Protein AF-A0A0H1BX70-F1 (afdb_monomer)

InterPro domains:
  IPR011004 Trimeric LpxA-like superfamily [SSF51161] (2-37)
  IPR051960 Eukaryotic Initiation Factor 2B Subunit Gamma [PTHR45989] (1-52)

pLDDT: mean 77.78, std 18.98, range [44.66, 96.06]

Structure (mmCIF, N/CA/C/O backbone):
data_AF-A0A0H1BX70-F1
#
_entry.id   AF-A0A0H1BX70-F1
#
loop_
_atom_site.group_PDB
_atom_site.id
_atom_site.type_symbol
_atom_site.label_atom_id
_atom_site.label_alt_id
_atom_site.label_comp_id
_atom_site.label_asym_id
_atom_site.label_entity_id
_atom_site.label_seq_id
_atom_site.pdbx_PDB_ins_code
_atom_site.Cartn_x
_atom_site.Cartn_y
_atom_site.Cartn_z
_atom_site.occupancy
_atom_site.B_iso_or_equiv
_atom_site.auth_seq_id
_atom_site.auth_comp_id
_atom_site.auth_asym_id
_atom_site.auth_atom_id
_atom_site.pdbx_PDB_model_num
ATOM 1 N N . MET A 1 1 ? -5.399 1.252 -11.720 1.00 62.53 1 MET A N 1
ATOM 2 C CA . MET A 1 1 ? -5.288 -0.025 -10.984 1.00 62.53 1 MET A CA 1
ATOM 3 C C . MET A 1 1 ? -4.687 -1.168 -11.815 1.00 62.53 1 MET A C 1
ATOM 5 O O . MET A 1 1 ? -4.803 -2.314 -11.406 1.00 62.53 1 MET A O 1
ATOM 9 N N . ASP A 1 2 ? -3.995 -0.923 -12.935 1.00 82.00 2 ASP A N 1
ATOM 10 C CA . ASP A 1 2 ? -3.319 -2.026 -13.638 1.00 82.00 2 ASP A CA 1
ATOM 11 C C . ASP A 1 2 ? -2.140 -2.548 -12.814 1.00 82.00 2 ASP A C 1
ATOM 13 O O . ASP A 1 2 ? -1.248 -1.778 -12.456 1.00 82.00 2 ASP A O 1
ATOM 17 N N . GLY A 1 3 ? -2.148 -3.846 -12.502 1.00 84.12 3 GLY A N 1
ATOM 18 C CA . GLY A 1 3 ? -1.074 -4.510 -11.759 1.00 84.12 3 GLY A CA 1
ATOM 19 C C . GLY A 1 3 ? -1.005 -4.172 -10.268 1.00 84.12 3 GLY A C 1
ATOM 20 O O . GLY A 1 3 ? 0.023 -4.439 -9.656 1.00 84.12 3 GLY A O 1
ATOM 21 N N . ALA A 1 4 ? -2.051 -3.574 -9.689 1.00 89.94 4 ALA A N 1
ATOM 22 C CA . ALA A 1 4 ? -2.117 -3.381 -8.244 1.00 89.94 4 ALA A CA 1
ATOM 23 C C . ALA A 1 4 ? -2.324 -4.730 -7.533 1.00 89.94 4 ALA A C 1
ATOM 25 O O . ALA A 1 4 ? -3.182 -5.518 -7.937 1.00 89.94 4 ALA A O 1
ATOM 26 N N . VAL A 1 5 ? -1.550 -4.993 -6.483 1.00 92.56 5 VAL A N 1
ATOM 27 C CA . VAL A 1 5 ? -1.624 -6.216 -5.676 1.00 92.56 5 VAL A CA 1
ATOM 28 C C . VAL A 1 5 ? -2.115 -5.847 -4.286 1.00 92.56 5 VAL A C 1
ATOM 30 O O . VAL A 1 5 ? -1.504 -5.022 -3.616 1.00 92.56 5 VAL A O 1
ATOM 33 N N . VAL A 1 6 ? -3.208 -6.463 -3.849 1.00 92.38 6 VAL A N 1
ATOM 34 C CA . VAL A 1 6 ? -3.727 -6.326 -2.485 1.00 92.38 6 VAL A CA 1
ATOM 35 C C . VAL A 1 6 ? -3.623 -7.689 -1.824 1.00 92.38 6 VAL A C 1
ATOM 37 O O . VAL A 1 6 ? -4.147 -8.664 -2.364 1.00 92.38 6 VAL A O 1
ATOM 40 N N . ASP A 1 7 ? -2.907 -7.756 -0.709 1.00 94.56 7 ASP A N 1
ATOM 41 C CA . ASP A 1 7 ? -2.709 -8.993 0.041 1.00 94.56 7 ASP A CA 1
ATOM 42 C C . ASP A 1 7 ? -3.949 -9.354 0.893 1.00 94.56 7 ASP A C 1
ATOM 44 O O . ASP A 1 7 ? -5.013 -8.731 0.810 1.00 94.56 7 ASP A O 1
ATOM 48 N N . GLU A 1 8 ? -3.862 -10.417 1.687 1.00 93.88 8 GLU A N 1
ATOM 49 C CA . GLU A 1 8 ? -4.991 -10.935 2.452 1.00 93.88 8 GLU A CA 1
ATOM 50 C C . GLU A 1 8 ? -5.431 -10.004 3.597 1.00 93.88 8 GLU A C 1
ATOM 52 O O . GLU A 1 8 ? -4.630 -9.327 4.242 1.00 93.88 8 GLU A O 1
ATOM 57 N N . ARG A 1 9 ? -6.732 -10.044 3.926 1.00 93.25 9 ARG A N 1
ATOM 58 C CA . ARG A 1 9 ? -7.334 -9.371 5.100 1.00 93.25 9 ARG A CA 1
ATOM 59 C C . ARG A 1 9 ? -7.186 -7.842 5.129 1.00 93.25 9 ARG A C 1
ATOM 61 O O . ARG A 1 9 ? -7.365 -7.240 6.185 1.00 93.25 9 ARG A O 1
ATOM 68 N N . CYS A 1 10 ? -6.925 -7.207 3.991 1.00 92.94 10 CYS A N 1
ATOM 69 C CA . CYS A 1 10 ? -6.863 -5.751 3.910 1.00 92.94 10 CYS A CA 1
ATOM 70 C C . CYS A 1 10 ? -8.258 -5.117 3.983 1.00 92.94 10 CYS A C 1
ATOM 72 O O . CYS A 1 10 ? -9.222 -5.615 3.397 1.00 92.94 10 CYS A O 1
ATOM 74 N N . GLN A 1 11 ? -8.359 -3.977 4.661 1.00 94.38 11 GLN A N 1
ATOM 75 C CA . GLN A 1 11 ? -9.565 -3.158 4.736 1.00 94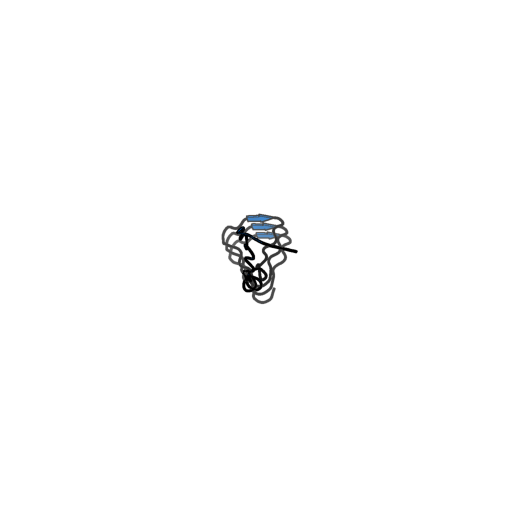.38 11 GLN A CA 1
ATOM 76 C C . GLN A 1 11 ? -9.295 -1.807 4.080 1.00 94.38 11 GLN A C 1
ATOM 78 O O . GLN A 1 11 ? -8.602 -0.965 4.641 1.00 94.38 11 GLN A O 1
ATOM 83 N N . LEU A 1 12 ? -9.857 -1.600 2.890 1.00 92.31 12 LEU A N 1
ATOM 84 C CA . LEU A 1 12 ? -9.684 -0.379 2.105 1.00 92.31 12 LEU A CA 1
ATOM 85 C C . LEU A 1 12 ? -11.025 0.347 2.006 1.00 92.31 12 LEU A C 1
ATOM 87 O O . LEU A 1 12 ? -11.961 -0.160 1.390 1.00 92.31 12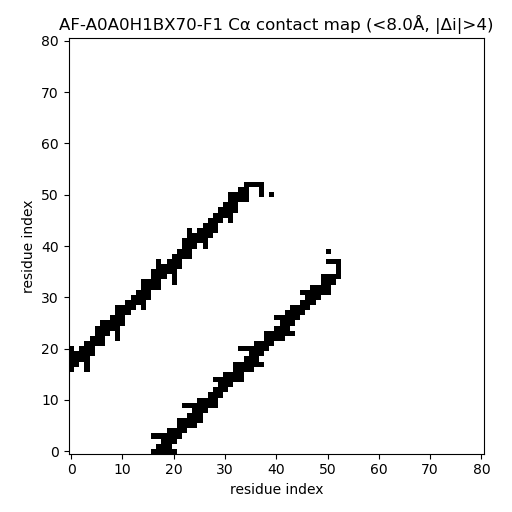 LEU A O 1
ATOM 91 N N . THR A 1 13 ? -11.135 1.533 2.602 1.00 94.44 13 THR A N 1
ATOM 92 C CA . THR A 1 13 ? -12.348 2.364 2.511 1.00 94.44 13 THR A CA 1
ATOM 93 C C . THR A 1 13 ? -12.022 3.677 1.824 1.00 94.44 13 THR A C 1
ATOM 95 O O . THR A 1 13 ? -11.185 4.425 2.314 1.00 94.44 13 THR A O 1
ATOM 98 N N . GLY A 1 14 ? -12.657 3.966 0.685 1.00 92.12 14 GLY A N 1
ATOM 99 C CA . GLY A 1 14 ? -12.481 5.251 -0.007 1.00 92.12 14 GLY A CA 1
ATOM 100 C C . GLY A 1 14 ? -11.047 5.540 -0.472 1.00 92.12 14 GLY A C 1
ATOM 101 O O . GLY A 1 14 ? -10.682 6.701 -0.595 1.00 92.12 14 GLY A O 1
ATOM 102 N N . CYS A 1 15 ? -10.221 4.510 -0.683 1.00 92.56 15 CYS A N 1
ATOM 103 C CA . CYS A 1 15 ? -8.814 4.675 -1.052 1.00 92.56 15 CYS A CA 1
ATOM 104 C C . CYS A 1 15 ? -8.618 4.754 -2.573 1.00 92.56 15 CYS A C 1
ATOM 106 O O . CYS A 1 15 ? -9.297 4.057 -3.332 1.00 92.56 15 CYS A O 1
ATOM 108 N N . ILE A 1 16 ? -7.641 5.546 -3.013 1.00 92.50 16 ILE A N 1
ATOM 109 C CA . ILE A 1 16 ? -7.221 5.644 -4.416 1.00 92.50 16 ILE A CA 1
ATOM 110 C C . ILE A 1 16 ? -5.922 4.862 -4.581 1.00 92.50 16 ILE A C 1
ATOM 112 O O . ILE A 1 16 ? -4.924 5.177 -3.944 1.00 92.50 16 ILE A O 1
ATOM 116 N N . ILE A 1 17 ? -5.939 3.841 -5.439 1.00 91.69 17 ILE A N 1
ATOM 117 C CA . ILE A 1 17 ? -4.816 2.915 -5.614 1.00 91.69 17 ILE A CA 1
ATOM 118 C C . ILE A 1 17 ? -4.226 3.054 -7.023 1.00 91.69 17 ILE A C 1
ATOM 120 O O . ILE A 1 17 ? -4.888 2.768 -8.032 1.00 91.69 17 ILE A O 1
ATOM 124 N N . GLY A 1 18 ? -2.967 3.483 -7.076 1.00 90.38 18 GLY A N 1
ATOM 125 C CA . GLY A 1 18 ? -2.172 3.635 -8.290 1.00 90.38 18 GLY A CA 1
ATOM 126 C C . GLY A 1 18 ? -1.877 2.316 -9.007 1.00 90.38 18 GLY A C 1
ATOM 127 O O . GLY A 1 18 ? -2.135 1.218 -8.510 1.00 90.38 18 GLY A O 1
ATOM 1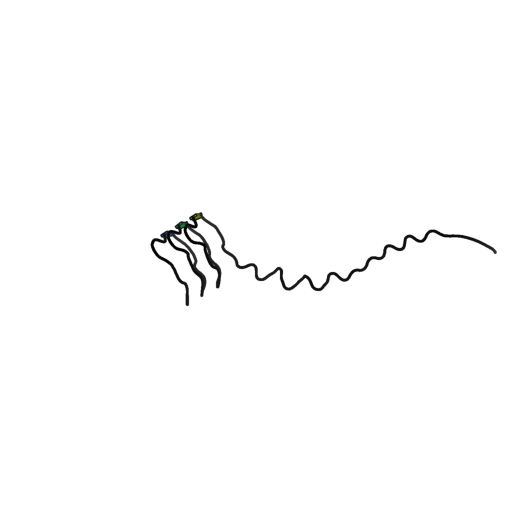28 N N . ARG A 1 19 ? -1.359 2.396 -10.230 1.00 90.69 19 ARG A N 1
ATOM 129 C CA . ARG A 1 19 ? -0.919 1.245 -11.037 1.00 90.69 19 ARG A CA 1
ATOM 130 C C . ARG A 1 19 ? 0.328 0.613 -10.420 1.00 90.69 19 ARG A C 1
ATOM 132 O O . ARG A 1 19 ? 1.180 1.323 -9.906 1.00 90.69 19 ARG A O 1
ATOM 139 N N . ARG A 1 20 ? 0.470 -0.712 -10.516 1.00 88.88 20 ARG A N 1
ATOM 140 C CA . ARG A 1 20 ? 1.634 -1.468 -10.002 1.00 88.88 20 ARG A CA 1
ATOM 141 C C . ARG A 1 20 ? 1.931 -1.233 -8.512 1.00 88.88 20 ARG A C 1
ATOM 143 O O . ARG A 1 20 ? 3.060 -1.423 -8.079 1.00 88.88 20 ARG A O 1
ATOM 150 N N . SER A 1 21 ? 0.940 -0.788 -7.748 1.00 91.31 21 SER A N 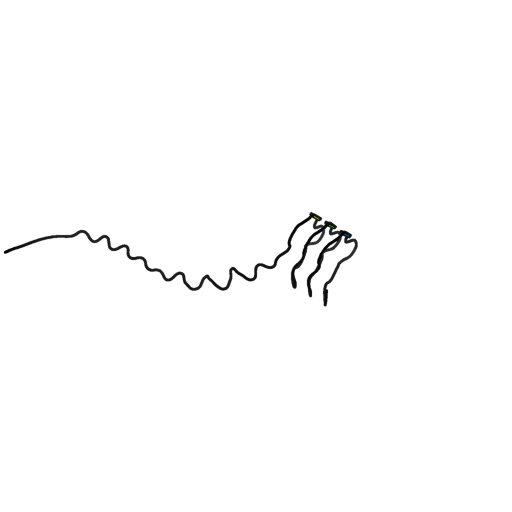1
ATOM 151 C CA . SER A 1 21 ? 1.067 -0.592 -6.306 1.00 91.31 21 SER A CA 1
ATOM 152 C C . SER A 1 21 ? 0.888 -1.919 -5.570 1.00 91.31 21 SER A C 1
ATOM 154 O O . SER A 1 21 ? 0.223 -2.830 -6.069 1.00 91.31 21 SER A O 1
ATOM 156 N N . LYS A 1 22 ? 1.476 -2.054 -4.382 1.00 92.88 22 LYS A N 1
ATOM 157 C CA . LYS A 1 22 ? 1.326 -3.256 -3.552 1.00 92.88 22 LYS A CA 1
ATOM 158 C C . LYS A 1 22 ? 0.869 -2.877 -2.153 1.00 92.88 22 LYS A C 1
ATOM 160 O O . LYS A 1 22 ? 1.517 -2.064 -1.509 1.00 92.88 22 LYS A O 1
ATOM 165 N N . ILE A 1 23 ? -0.226 -3.469 -1.690 1.00 93.56 23 ILE A N 1
ATOM 166 C CA . ILE A 1 23 ? -0.759 -3.292 -0.339 1.00 93.56 23 ILE A CA 1
ATOM 167 C C . ILE A 1 23 ? -0.455 -4.545 0.468 1.00 93.56 23 ILE A C 1
ATOM 169 O O . ILE A 1 23 ? -0.864 -5.633 0.062 1.00 93.56 23 ILE A O 1
ATOM 173 N N . GLY A 1 24 ? 0.269 -4.383 1.574 1.00 94.62 24 GLY A N 1
ATOM 174 C CA . GLY A 1 24 ? 0.609 -5.463 2.492 1.00 94.62 24 GLY A CA 1
ATOM 175 C C . GLY A 1 24 ? -0.604 -6.066 3.200 1.00 94.62 24 GLY A C 1
ATOM 176 O O . GLY A 1 24 ? -1.695 -5.501 3.206 1.00 94.62 24 GLY A O 1
ATOM 177 N N . ARG A 1 25 ? -0.400 -7.251 3.775 1.00 95.69 25 ARG A N 1
ATOM 178 C CA . ARG A 1 25 ? -1.404 -8.045 4.492 1.00 95.69 25 ARG A CA 1
ATOM 179 C C . ARG A 1 25 ? -1.876 -7.346 5.757 1.00 95.69 25 ARG A C 1
ATOM 181 O O . ARG A 1 25 ? -1.104 -6.642 6.396 1.00 95.69 25 ARG A O 1
ATOM 188 N N . GLU A 1 26 ? -3.139 -7.565 6.123 1.00 95.12 26 GLU A N 1
ATOM 189 C CA . GLU A 1 26 ? -3.738 -7.029 7.359 1.00 95.12 26 GLU A CA 1
ATOM 190 C C . GLU A 1 26 ? -3.666 -5.487 7.463 1.00 95.12 26 GLU A C 1
ATOM 192 O O . GLU A 1 26 ? -3.795 -4.927 8.546 1.00 95.12 26 GLU A O 1
ATOM 197 N N . SER A 1 27 ? -3.522 -4.779 6.333 1.00 94.75 27 SER A N 1
ATOM 198 C CA . SER A 1 27 ? -3.522 -3.312 6.302 1.00 94.75 27 SER A CA 1
ATOM 199 C C . SER A 1 27 ? -4.930 -2.717 6.383 1.00 94.75 27 SER A C 1
ATOM 201 O O . SER A 1 27 ? -5.864 -3.190 5.728 1.00 94.75 27 SER A O 1
ATOM 203 N N . VAL A 1 28 ? -5.072 -1.615 7.120 1.00 95.81 28 VAL A N 1
ATOM 204 C CA . VAL A 1 28 ? -6.313 -0.841 7.248 1.00 95.81 28 VAL A CA 1
ATOM 205 C C . VAL A 1 28 ? -6.074 0.569 6.719 1.00 95.81 28 VAL A C 1
ATOM 207 O O . VAL A 1 28 ? -5.465 1.398 7.388 1.00 95.81 28 VAL A O 1
ATOM 210 N N . LEU A 1 29 ? -6.577 0.854 5.516 1.00 94.31 29 LEU A N 1
ATOM 211 C CA . LEU A 1 29 ? -6.455 2.164 4.876 1.00 94.31 29 LEU A CA 1
ATOM 212 C C . LEU A 1 29 ? -7.834 2.818 4.733 1.00 94.31 29 LEU A C 1
ATOM 214 O O . LEU A 1 29 ? -8.792 2.202 4.248 1.00 94.31 29 LEU A O 1
ATOM 218 N N . LYS A 1 30 ? -7.939 4.083 5.143 1.00 96.06 30 LYS A N 1
ATOM 219 C CA . LYS A 1 30 ? -9.167 4.883 5.029 1.00 96.06 30 LYS A CA 1
ATOM 220 C C . LYS A 1 30 ? -8.869 6.215 4.364 1.00 96.06 30 LYS A C 1
ATOM 222 O O . LYS A 1 30 ? -8.063 6.982 4.867 1.00 96.06 30 LYS A O 1
ATOM 227 N N . GLU A 1 31 ? -9.5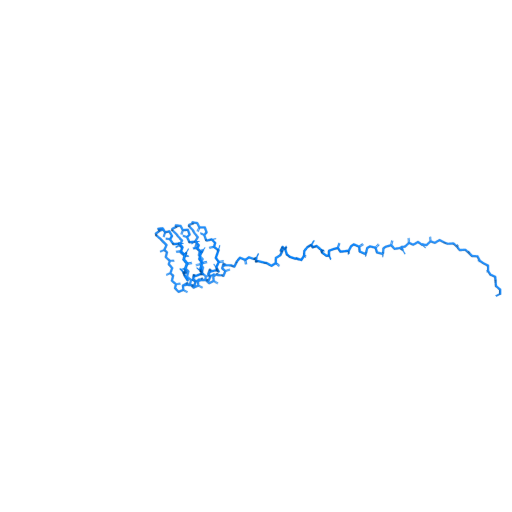33 6.497 3.249 1.00 95.62 31 GLU A N 1
ATOM 228 C CA . GLU A 1 31 ? -9.379 7.759 2.510 1.00 95.62 31 GLU A CA 1
ATOM 229 C C . GLU A 1 31 ? -7.913 8.051 2.126 1.00 95.62 31 GLU A C 1
ATOM 231 O O . GLU A 1 31 ? -7.503 9.203 2.022 1.00 95.62 31 GLU A O 1
ATOM 236 N N . CYS A 1 32 ? -7.106 7.000 1.938 1.00 93.50 32 CYS A N 1
ATOM 237 C CA . CYS A 1 32 ? -5.693 7.118 1.584 1.00 93.50 32 CYS A CA 1
ATOM 238 C C . CYS A 1 32 ? -5.491 7.121 0.064 1.00 93.50 32 CYS A C 1
ATOM 240 O O . CYS A 1 32 ? -6.233 6.479 -0.685 1.00 93.50 32 CYS A O 1
ATOM 242 N N . GLU A 1 33 ? -4.427 7.777 -0.388 1.00 92.88 33 GLU A N 1
ATOM 243 C CA . GLU A 1 33 ? -4.002 7.792 -1.788 1.00 92.88 33 GLU A CA 1
ATOM 244 C C . GLU A 1 33 ? -2.640 7.105 -1.913 1.00 92.88 33 GLU A C 1
ATOM 246 O O . GLU A 1 33 ? -1.675 7.511 -1.272 1.00 92.88 33 GLU A O 1
ATOM 251 N N . VAL A 1 34 ? -2.549 6.063 -2.738 1.00 92.25 34 VAL A N 1
ATOM 252 C CA . VAL A 1 34 ? -1.309 5.331 -3.022 1.00 92.25 34 VAL A CA 1
ATOM 253 C C . VAL A 1 34 ? -0.906 5.601 -4.464 1.00 92.25 34 VAL A C 1
ATOM 255 O O . VAL A 1 34 ? -1.673 5.306 -5.381 1.00 92.25 34 VAL 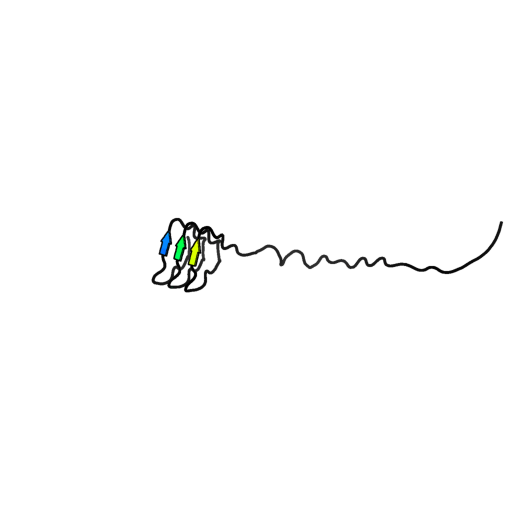A O 1
ATOM 258 N N . GLN A 1 35 ? 0.287 6.156 -4.672 1.00 91.75 35 GLN A N 1
ATOM 259 C CA . GLN A 1 35 ? 0.804 6.441 -6.008 1.00 91.75 35 GLN A CA 1
ATOM 260 C C . GLN A 1 35 ? 1.192 5.180 -6.793 1.00 91.75 35 GLN A C 1
ATOM 262 O O . GLN A 1 35 ? 1.292 4.068 -6.263 1.00 91.75 35 GLN A O 1
ATOM 267 N N . ASP A 1 36 ? 1.397 5.370 -8.095 1.00 90.94 36 ASP A N 1
ATOM 268 C CA . ASP A 1 36 ? 1.846 4.326 -9.006 1.00 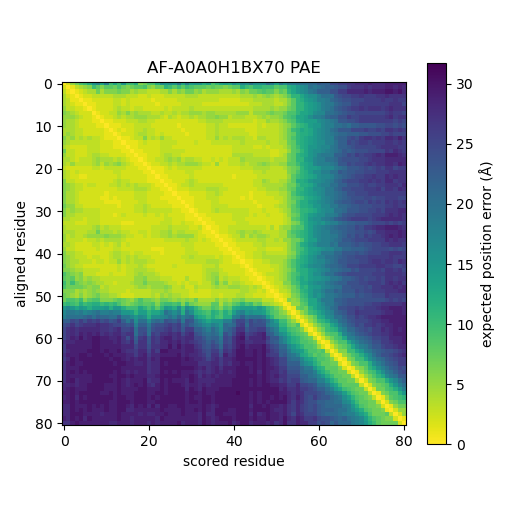90.94 36 ASP A CA 1
ATOM 269 C C . ASP A 1 36 ? 3.218 3.782 -8.571 1.00 90.94 36 ASP A C 1
ATOM 271 O O . ASP A 1 36 ? 4.139 4.537 -8.290 1.00 90.94 36 ASP A O 1
ATOM 275 N N . GLY A 1 37 ? 3.362 2.457 -8.511 1.00 87.44 37 GLY A N 1
ATOM 276 C CA . GLY A 1 37 ? 4.609 1.794 -8.112 1.00 87.44 37 GLY A CA 1
ATOM 277 C C . GLY A 1 37 ? 4.917 1.810 -6.611 1.00 87.44 37 GLY A C 1
ATOM 278 O O . GLY A 1 37 ? 5.912 1.214 -6.206 1.00 87.44 37 GLY A O 1
ATOM 279 N N . ASN A 1 38 ? 4.074 2.429 -5.777 1.00 90.38 38 ASN A N 1
ATOM 280 C CA . ASN A 1 38 ? 4.318 2.476 -4.339 1.00 90.38 38 ASN A CA 1
ATOM 281 C C . ASN A 1 38 ? 3.949 1.163 -3.623 1.00 90.38 38 ASN A C 1
ATOM 283 O O . ASN A 1 38 ? 2.999 0.467 -3.998 1.00 90.38 38 ASN A O 1
ATOM 287 N N . VAL A 1 39 ? 4.665 0.856 -2.539 1.00 91.06 39 VAL A N 1
ATOM 288 C CA . VAL A 1 39 ? 4.440 -0.334 -1.709 1.00 91.06 39 VAL A CA 1
ATOM 289 C C . VAL A 1 39 ? 4.070 0.083 -0.286 1.00 91.06 39 VAL A C 1
ATOM 291 O O . VAL A 1 39 ? 4.821 0.794 0.374 1.00 91.06 39 VAL A O 1
ATOM 294 N N . VAL A 1 40 ? 2.912 -0.375 0.187 1.00 92.12 40 VAL A N 1
ATOM 295 C CA . VAL A 1 40 ? 2.452 -0.226 1.570 1.00 92.12 40 VAL A CA 1
ATOM 296 C C . VAL A 1 40 ? 2.880 -1.469 2.366 1.00 92.12 40 VAL A C 1
ATOM 298 O O . VAL A 1 40 ? 2.581 -2.584 1.923 1.00 92.12 40 VAL A O 1
ATOM 301 N N . PRO A 1 41 ? 3.568 -1.312 3.512 1.00 92.00 41 PRO A N 1
ATOM 302 C CA . PRO A 1 41 ? 3.976 -2.428 4.366 1.00 92.00 41 PRO A CA 1
ATOM 303 C C . PRO A 1 41 ? 2.797 -3.245 4.913 1.00 92.00 41 PRO A C 1
ATOM 305 O O . PRO A 1 41 ? 1.664 -2.766 4.987 1.00 92.00 41 PRO A O 1
ATOM 308 N N . GLU A 1 42 ? 3.069 -4.476 5.339 1.00 94.75 42 GLU A N 1
ATOM 309 C CA . GLU A 1 42 ? 2.099 -5.300 6.074 1.00 94.75 42 GLU A CA 1
ATOM 310 C C . GLU A 1 42 ? 1.724 -4.645 7.411 1.00 94.75 42 GLU A C 1
ATOM 312 O O . GLU A 1 42 ? 2.489 -3.847 7.949 1.00 94.75 42 GLU A O 1
ATOM 317 N N . GLU A 1 43 ? 0.523 -4.940 7.913 1.00 93.94 43 GLU A N 1
ATOM 318 C CA . GLU A 1 43 ? -0.016 -4.421 9.181 1.00 93.94 43 GLU A CA 1
ATOM 319 C C . GLU A 1 43 ? -0.056 -2.878 9.264 1.00 93.94 43 GLU A C 1
ATOM 321 O O . GLU A 1 43 ? -0.128 -2.294 10.342 1.00 93.94 43 GLU A O 1
ATOM 326 N N . THR A 1 44 ? -0.032 -2.193 8.114 1.00 92.19 44 THR A N 1
ATOM 327 C CA . THR A 1 44 ? -0.130 -0.727 8.057 1.00 92.19 44 THR A CA 1
ATOM 328 C C . THR A 1 44 ? -1.551 -0.247 8.344 1.00 92.19 44 THR A C 1
ATOM 330 O O . THR A 1 44 ? -2.484 -0.579 7.608 1.00 92.19 44 THR A O 1
ATOM 333 N N . GLU A 1 45 ? -1.704 0.617 9.347 1.00 94.06 45 GLU A N 1
ATOM 334 C CA . GLU A 1 45 ? -2.934 1.364 9.615 1.00 94.06 45 GLU A CA 1
ATOM 335 C C . GLU A 1 45 ? -2.733 2.847 9.288 1.00 94.06 45 GLU A C 1
ATOM 337 O O . GLU A 1 45 ? -1.924 3.519 9.923 1.00 94.06 45 GLU A O 1
ATOM 342 N N . ALA A 1 46 ? -3.476 3.367 8.309 1.00 92.56 46 ALA A N 1
ATOM 343 C CA . ALA A 1 46 ? -3.383 4.768 7.905 1.00 92.56 46 ALA A CA 1
ATOM 344 C C . ALA A 1 46 ? -4.750 5.351 7.529 1.00 92.56 46 ALA A C 1
ATOM 346 O O . ALA A 1 46 ? -5.650 4.654 7.047 1.00 92.56 46 ALA A O 1
ATOM 347 N N . SER A 1 47 ? -4.902 6.659 7.737 1.00 94.06 47 SER A N 1
ATOM 348 C CA . SER A 1 47 ? -6.129 7.392 7.428 1.00 94.06 47 SER A CA 1
ATOM 349 C C . SER A 1 47 ? -5.798 8.762 6.846 1.00 94.06 47 SER A C 1
ATOM 351 O O . SER A 1 47 ? -5.146 9.561 7.510 1.00 94.06 47 SER A O 1
ATOM 353 N N . GLY A 1 48 ? -6.272 9.056 5.635 1.00 91.94 48 GLY A N 1
ATOM 354 C CA . GLY A 1 48 ? -6.024 10.337 4.964 1.00 91.94 48 GLY A CA 1
ATOM 355 C C . GLY A 1 48 ? -4.569 10.555 4.533 1.00 91.94 48 GLY A C 1
ATOM 356 O O . GLY A 1 48 ? -4.166 11.690 4.281 1.00 91.94 48 GLY A O 1
ATOM 357 N N . GLU A 1 49 ? -3.770 9.488 4.467 1.00 88.31 49 GLU A N 1
ATOM 358 C CA . GLU A 1 49 ? -2.360 9.571 4.088 1.00 88.31 49 GLU A CA 1
ATOM 359 C C . GLU A 1 49 ? -2.162 9.461 2.576 1.00 88.31 49 GLU A C 1
ATOM 361 O O . GLU A 1 49 ? -2.861 8.719 1.877 1.00 88.31 49 GLU A O 1
ATOM 366 N N . LYS A 1 50 ? -1.164 10.195 2.076 1.00 90.00 50 LYS A N 1
ATOM 367 C CA . LYS A 1 50 ? -0.722 10.141 0.682 1.00 90.00 50 LYS A CA 1
ATOM 368 C C . LYS A 1 50 ? 0.618 9.424 0.620 1.00 90.00 50 LYS A C 1
ATOM 370 O O . LYS A 1 50 ? 1.654 9.999 0.945 1.00 90.00 50 LYS A O 1
ATOM 375 N N . PHE A 1 51 ? 0.590 8.175 0.179 1.00 87.38 51 PHE A N 1
ATOM 376 C CA . PHE A 1 51 ? 1.781 7.381 -0.065 1.00 87.38 51 PHE A CA 1
ATOM 377 C C . PHE A 1 51 ? 2.347 7.738 -1.437 1.00 87.38 51 PHE A C 1
ATOM 379 O O . PHE A 1 51 ? 1.899 7.230 -2.471 1.00 87.38 51 PHE A O 1
ATOM 386 N N . MET A 1 52 ? 3.298 8.664 -1.431 1.00 82.19 52 MET A N 1
ATOM 387 C CA . MET A 1 52 ? 3.955 9.179 -2.625 1.00 82.19 52 MET A CA 1
ATOM 388 C C . MET A 1 52 ? 5.345 8.565 -2.760 1.00 82.19 52 MET A C 1
ATOM 390 O O . MET A 1 52 ? 6.072 8.477 -1.771 1.00 82.19 52 MET A O 1
ATOM 394 N N . VAL A 1 53 ? 5.716 8.162 -3.975 1.00 72.62 53 VAL A N 1
ATOM 395 C CA . VAL A 1 53 ? 7.110 7.822 -4.274 1.00 72.62 53 VAL A CA 1
ATOM 396 C C . VAL A 1 53 ? 7.806 9.145 -4.564 1.00 72.62 53 VAL A C 1
ATOM 398 O O . VAL A 1 53 ? 7.373 9.897 -5.435 1.00 72.62 53 VAL A O 1
ATOM 401 N N . PHE A 1 54 ? 8.833 9.482 -3.789 1.00 65.56 54 PHE A N 1
ATOM 402 C CA . PHE A 1 54 ? 9.588 10.707 -4.016 1.00 65.56 54 PHE A CA 1
ATOM 403 C C . PHE A 1 54 ? 10.500 10.503 -5.234 1.00 65.56 54 PHE A C 1
ATOM 405 O O . PHE A 1 54 ? 11.620 10.033 -5.095 1.00 65.56 54 PHE A O 1
ATOM 412 N N . GLU A 1 55 ? 10.016 10.826 -6.433 1.00 60.34 55 GLU A N 1
ATOM 413 C CA . GLU A 1 55 ? 10.814 10.807 -7.674 1.00 60.34 55 GLU A CA 1
ATOM 414 C C . GLU A 1 55 ? 11.677 12.082 -7.850 1.00 60.34 55 GLU A C 1
ATOM 416 O O . GLU A 1 55 ? 12.165 12.337 -8.941 1.00 60.34 55 GLU A O 1
ATOM 421 N N . GLY A 1 56 ? 11.856 12.915 -6.812 1.00 56.59 56 GLY A N 1
ATOM 422 C CA . GLY A 1 56 ? 12.340 14.298 -6.972 1.00 56.59 56 GLY A CA 1
ATOM 423 C C . GLY A 1 56 ? 13.506 14.760 -6.093 1.00 56.59 56 GLY A C 1
ATOM 424 O O . GLY A 1 56 ? 13.614 15.962 -5.879 1.00 56.59 56 GLY A O 1
ATOM 425 N N . LEU A 1 57 ? 14.330 13.873 -5.513 1.00 53.59 57 LEU A N 1
ATOM 426 C CA . LEU A 1 57 ? 15.566 14.291 -4.805 1.00 53.59 57 LEU A CA 1
ATOM 427 C C . LEU A 1 57 ? 16.837 13.602 -5.316 1.00 53.59 57 LEU A C 1
ATOM 429 O O . LEU A 1 57 ? 17.863 13.698 -4.657 1.00 53.59 57 LEU A O 1
ATOM 433 N N . ASP A 1 58 ? 16.781 12.929 -6.465 1.00 53.22 58 ASP A N 1
ATOM 434 C CA . ASP A 1 58 ? 17.954 12.276 -7.066 1.00 53.22 58 ASP A CA 1
ATOM 435 C C . ASP A 1 58 ? 18.319 12.858 -8.449 1.00 53.22 58 ASP A C 1
ATOM 437 O O . ASP A 1 58 ? 19.134 12.276 -9.157 1.00 53.22 58 ASP A O 1
ATOM 441 N N . GLU A 1 59 ? 17.760 14.015 -8.841 1.00 53.44 59 GLU A N 1
ATOM 442 C CA . GLU A 1 59 ? 18.160 14.728 -10.075 1.00 53.44 59 GLU A CA 1
ATOM 443 C C . GLU A 1 59 ? 18.809 16.110 -9.833 1.00 53.44 59 GLU A C 1
ATOM 445 O O . GLU A 1 59 ? 19.366 16.669 -10.770 1.00 53.44 59 GLU A O 1
ATOM 450 N N . ASP A 1 60 ? 18.863 16.617 -8.590 1.00 50.50 60 ASP A N 1
ATOM 451 C CA . ASP A 1 60 ? 19.449 17.935 -8.258 1.00 50.50 60 ASP A CA 1
ATOM 452 C C . ASP A 1 60 ? 20.529 17.856 -7.149 1.00 50.50 60 ASP A C 1
ATOM 454 O O . ASP A 1 60 ? 20.530 18.644 -6.202 1.00 50.50 60 ASP A O 1
ATOM 458 N N . MET A 1 61 ? 21.454 16.889 -7.214 1.00 49.59 61 MET A N 1
ATOM 459 C CA . MET A 1 61 ? 22.664 16.896 -6.359 1.00 49.59 61 MET A CA 1
ATOM 460 C C . MET A 1 61 ? 23.986 16.870 -7.151 1.00 49.59 61 MET A C 1
ATOM 462 O O . MET A 1 61 ? 25.040 16.641 -6.566 1.00 49.59 61 MET A O 1
ATOM 466 N N . ASP A 1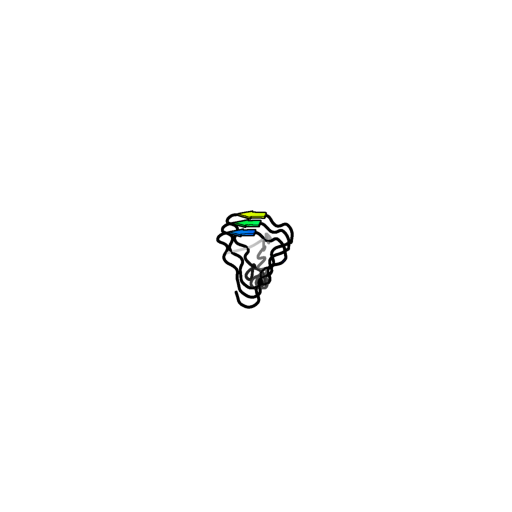 62 ? 23.940 17.188 -8.450 1.00 50.09 62 ASP A N 1
ATOM 467 C CA . ASP A 1 62 ? 25.114 17.370 -9.325 1.00 50.09 62 ASP A CA 1
ATOM 468 C C . ASP A 1 62 ? 25.346 18.852 -9.715 1.00 50.09 62 ASP A C 1
ATOM 470 O O . ASP A 1 62 ? 25.932 19.131 -10.755 1.00 50.09 62 ASP A O 1
ATOM 474 N N . ASP A 1 63 ? 24.906 19.816 -8.892 1.00 52.88 63 ASP A N 1
ATOM 475 C CA . ASP A 1 63 ? 25.217 21.249 -9.095 1.00 52.88 63 ASP A CA 1
ATOM 476 C C . ASP A 1 63 ? 25.532 21.984 -7.773 1.00 52.88 63 ASP A C 1
ATOM 478 O O . ASP A 1 63 ? 25.162 23.134 -7.549 1.00 52.88 63 ASP A O 1
ATOM 482 N N . MET A 1 64 ? 26.231 21.306 -6.851 1.00 52.69 64 MET A N 1
ATOM 483 C CA . MET A 1 64 ? 27.034 22.001 -5.834 1.00 52.69 64 MET A CA 1
ATOM 484 C C . MET A 1 64 ? 28.381 22.378 -6.457 1.00 52.69 64 MET A C 1
ATOM 486 O O . MET A 1 64 ? 29.419 21.816 -6.100 1.00 52.69 64 MET A O 1
ATOM 490 N N . ASP A 1 65 ? 28.350 23.315 -7.409 1.00 49.34 65 ASP A N 1
ATOM 491 C CA . ASP A 1 65 ? 29.562 24.006 -7.828 1.00 49.34 65 ASP A CA 1
ATOM 492 C C . ASP A 1 65 ? 30.046 24.842 -6.637 1.00 49.34 65 ASP A C 1
ATOM 494 O O . ASP A 1 65 ? 29.353 25.696 -6.073 1.00 49.34 65 ASP A O 1
ATOM 498 N N . MET A 1 66 ? 31.222 24.455 -6.173 1.00 56.22 66 MET A N 1
ATOM 499 C CA . MET A 1 66 ? 31.895 24.946 -4.990 1.00 56.22 66 MET A CA 1
ATOM 500 C C . MET A 1 66 ? 32.567 26.270 -5.358 1.00 56.22 66 MET A C 1
ATOM 502 O O . MET A 1 66 ? 33.759 26.288 -5.634 1.00 56.22 66 MET A O 1
ATOM 506 N N . ASP A 1 67 ? 31.814 27.371 -5.380 1.00 49.09 67 ASP A N 1
ATOM 507 C CA . ASP A 1 67 ? 32.406 28.714 -5.457 1.00 49.09 67 ASP A CA 1
ATOM 508 C C . ASP A 1 67 ? 32.634 29.234 -4.031 1.00 49.09 67 ASP A C 1
ATOM 510 O O . ASP A 1 67 ? 31.909 30.065 -3.479 1.00 49.09 67 ASP A O 1
ATOM 514 N N . GLY A 1 68 ? 33.631 28.628 -3.385 1.00 52.69 68 GLY A N 1
ATOM 515 C CA . GLY A 1 68 ? 34.279 29.187 -2.211 1.00 52.69 68 GLY A CA 1
ATOM 516 C C . GLY A 1 68 ? 35.198 30.327 -2.636 1.00 52.69 68 GLY A C 1
ATOM 517 O O . GLY A 1 68 ? 36.389 30.103 -2.815 1.00 52.69 68 GLY A O 1
ATOM 518 N N . ASP A 1 69 ? 34.648 31.533 -2.772 1.00 48.53 69 ASP A N 1
ATOM 519 C CA . ASP A 1 69 ? 35.429 32.775 -2.768 1.00 48.53 69 ASP A CA 1
ATOM 520 C C . ASP A 1 69 ? 35.516 33.276 -1.316 1.00 48.53 69 ASP A C 1
ATOM 522 O O . ASP A 1 69 ? 34.783 34.158 -0.870 1.00 48.53 69 ASP A O 1
ATOM 526 N N . ASP A 1 70 ? 36.359 32.592 -0.541 1.00 55.59 70 ASP A N 1
ATOM 527 C CA . ASP A 1 70 ? 36.934 33.096 0.706 1.00 55.59 70 ASP A CA 1
ATOM 528 C C . ASP A 1 70 ? 38.333 33.609 0.331 1.00 55.59 70 ASP A C 1
ATOM 530 O O . ASP A 1 70 ? 39.309 32.867 0.398 1.00 55.59 70 ASP A O 1
ATOM 534 N N . ASP A 1 71 ? 38.413 34.848 -0.166 1.00 51.19 71 ASP A N 1
ATOM 535 C CA . ASP A 1 71 ? 39.679 35.572 -0.351 1.00 51.19 71 ASP A CA 1
ATOM 536 C C . ASP A 1 71 ? 39.708 36.759 0.629 1.00 51.19 71 ASP A C 1
ATOM 538 O O . ASP A 1 71 ? 39.514 37.927 0.287 1.00 51.19 71 ASP A O 1
ATOM 542 N N . ASP A 1 72 ? 39.883 36.419 1.909 1.00 56.12 72 ASP A N 1
ATOM 543 C CA . ASP A 1 72 ? 40.451 37.311 2.920 1.00 56.12 72 ASP A CA 1
ATOM 544 C C . ASP A 1 72 ? 41.984 37.215 2.809 1.00 56.12 72 ASP A C 1
ATOM 546 O O . ASP A 1 72 ? 42.622 36.369 3.433 1.00 56.12 72 ASP A O 1
ATOM 550 N N . GLU A 1 73 ? 42.589 38.071 1.981 1.00 56.56 73 GLU A N 1
ATOM 551 C CA . GLU A 1 73 ? 44.038 38.323 1.974 1.00 56.56 73 GLU A CA 1
ATOM 552 C C . GLU A 1 73 ? 44.300 39.814 2.262 1.00 56.56 73 GLU A C 1
ATOM 554 O O . GLU A 1 73 ? 44.543 40.653 1.391 1.00 56.56 73 GLU A O 1
ATOM 559 N N . GLU A 1 74 ? 44.255 40.151 3.551 1.00 54.47 74 GLU A N 1
ATOM 560 C CA . GLU A 1 74 ? 44.897 41.335 4.127 1.00 54.47 74 GLU A CA 1
ATOM 561 C C . GLU A 1 74 ? 46.432 41.219 4.032 1.00 54.47 74 GLU A C 1
ATOM 563 O O . GLU A 1 74 ? 47.027 40.457 4.797 1.00 54.47 74 GLU A O 1
ATOM 568 N N . ALA A 1 75 ? 47.104 42.015 3.177 1.00 50.56 75 ALA A N 1
ATOM 569 C CA . ALA A 1 75 ? 48.541 42.313 3.335 1.00 50.56 75 ALA A CA 1
ATOM 570 C C . ALA A 1 75 ? 49.145 43.407 2.403 1.00 50.56 75 ALA A C 1
ATOM 572 O O . ALA A 1 75 ? 49.416 43.188 1.229 1.00 50.56 75 ALA A O 1
ATOM 573 N N . VAL A 1 76 ? 49.541 44.525 3.040 1.00 53.12 76 VAL A N 1
ATOM 574 C CA . VAL A 1 76 ? 50.747 45.387 2.843 1.00 53.12 76 VAL A CA 1
ATOM 575 C C . VAL A 1 76 ? 51.011 46.221 1.557 1.00 53.12 76 VAL A C 1
ATOM 577 O O . VAL A 1 76 ? 51.554 45.735 0.576 1.00 53.12 76 VAL A O 1
ATOM 580 N N . GLY A 1 77 ? 50.921 47.559 1.712 1.00 48.41 77 GLY A N 1
ATOM 581 C CA . GLY A 1 77 ? 52.092 48.472 1.650 1.00 48.41 77 GLY A CA 1
ATOM 582 C C . GLY A 1 77 ? 52.405 49.298 0.374 1.00 48.41 77 GLY A C 1
ATOM 583 O O . GLY A 1 77 ? 52.787 48.740 -0.641 1.00 48.41 77 GLY A O 1
ATOM 584 N N . GLY A 1 78 ? 52.450 50.640 0.512 1.00 49.88 78 GLY A N 1
ATOM 585 C CA . GLY A 1 78 ? 53.541 51.487 -0.037 1.00 49.88 78 GLY A CA 1
ATOM 586 C C . GLY A 1 78 ? 53.326 52.359 -1.299 1.00 49.88 78 GLY A C 1
ATOM 587 O O . GLY A 1 78 ? 53.094 51.849 -2.383 1.00 49.88 78 GLY A O 1
ATOM 588 N N . ASP A 1 79 ? 53.577 53.671 -1.125 1.00 48.69 79 ASP A N 1
ATOM 589 C CA . ASP A 1 79 ? 54.171 54.658 -2.064 1.00 48.69 79 ASP A CA 1
ATOM 590 C C . ASP A 1 79 ? 53.366 55.343 -3.210 1.00 48.69 79 ASP A C 1
ATOM 592 O O . ASP A 1 79 ? 53.137 54.796 -4.281 1.00 48.69 79 ASP A O 1
ATOM 596 N N . GLY A 1 80 ? 53.121 56.657 -3.033 1.00 50.59 80 GLY A N 1
ATOM 597 C CA . GLY A 1 80 ? 53.785 57.713 -3.829 1.00 50.59 80 GLY A CA 1
ATOM 598 C C . GLY A 1 80 ? 53.155 58.261 -5.128 1.00 50.59 80 GLY A C 1
ATOM 599 O O . GLY A 1 80 ? 53.512 57.806 -6.213 1.00 50.59 80 GLY A O 1
ATOM 600 N N . HIS A 1 81 ? 52.416 59.381 -5.037 1.00 44.66 81 HIS A N 1
ATOM 601 C CA . HIS A 1 81 ? 52.690 60.635 -5.783 1.00 44.66 81 HIS A CA 1
ATOM 602 C C . HIS A 1 81 ? 51.885 61.824 -5.243 1.00 44.66 81 HIS A C 1
ATOM 604 O O . HIS A 1 81 ? 50.665 61.659 -5.025 1.00 44.66 81 HIS A O 1
#

Nearest PDB structures (foldseek):
  5w5t-assembly2_R  TM=9.681E-01  e=1.287E-01  Agrobacterium tumefaciens
  5w5t-assembly2_Q  TM=9.724E-01  e=1.287E-01  Agrobacterium tumefaciens
  5w5r-assembly3_G  TM=9.734E-01  e=1.537E-01  Agrobacterium tumefaciens
  5w5r-assembly1_O-2  TM=9.705E-01  e=1.836E-01  Agrobacterium tumefaciens
  5w5t-assembly4_M  TM=9.060E-01  e=1.287E-01  Agrobacterium tumefaciens

Orga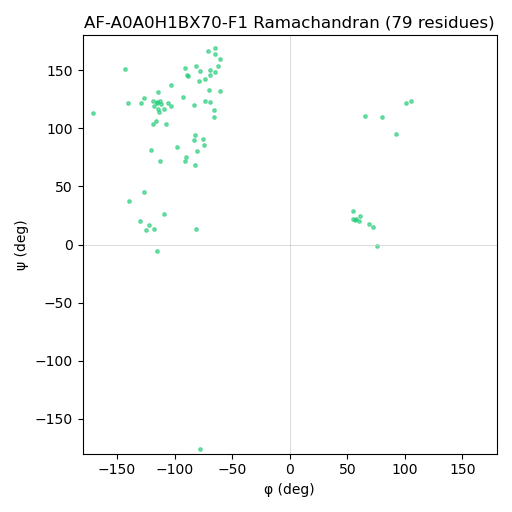nism: NCBI:txid2060906

Secondary structure (DSSP, 8-state):
-TT-EE-TT-EEES-EE-TT-EE-TT-EEES-EE-TT-EEPTT-EEES-EE----SSSSSSS-------------------

Solvent-accessible surface area (backbone atoms only — not comparable to full-atom values): 5055 Å² total; per-residue (Å²): 88,64,70,47,44,74,44,59,78,51,44,76,42,81,52,47,62,23,33,46,14,35,42,25,38,54,17,38,37,33,50,23,38,37,33,62,62,30,74,47,59,60,64,39,74,49,66,66,45,73,47,69,71,83,88,77,79,84,81,79,78,87,75,80,76,80,82,79,84,80,81,88,78,90,80,87,85,87,86,91,135

Foldseek 3Di:
DALEAEDECEAEACEAAEHNEYEAANEYEAVEYEYHNYYHYHNHYDYVYYHDDCPDDPPPPPPPPPPPPPPPDDDDDDDDD

Sequence (81 aa):
MDGAVVDERCQLTGCIIGRRSKIGRESVLKECEVQDGNVVPEETEASGEKFMVFEGLDEDMDDMDMDGDDDDEEAVGGDGH

Radius of gyration: 26.69 Å; Cα contacts (8 Å, |Δi|>4): 150; chains: 1; bounding box: 67×72×23 Å

Mean predicted aligned error: 13.91 Å